Protein AF-A0A8S0H364-F1 (afdb_monomer_lite)

Foldseek 3Di:
DDFPDQPWDWADPAQWWIKIFRGKGFDDDPPPTDIWDRDMFIFTAHQQQQKTKGAQDHTPPGDTDGIDMDGDDNPDGGHD

Sequence (80 aa):
MEATHLPWKLIAKDETSGAMSGIQVTVHAPLVGGDCGPSTAEGSWNNSTGKLEAAQVSLDGGCTIKTVSIQMPPTFRVAP

pLDDT: mean 72.36, std 13.1, range [28.42, 89.25]

Radius of gyration: 13.74 Å; chains: 1; bounding box: 34×22×40 Å

Secondary structure (DSSP, 8-state):
--------EEEE-SSSEEEEEEEEEEE--TTT-EEEEEEEEEEEEETTTTEEEEEEEEETTTEEEEEEEEE--TT-----

Structure (mmCIF, N/CA/C/O backbone):
data_AF-A0A8S0H364-F1
#
_entry.id   AF-A0A8S0H364-F1
#
loop_
_atom_site.group_PDB
_atom_site.id
_atom_site.type_symbol
_atom_site.label_atom_id
_atom_site.label_alt_id
_atom_site.label_comp_id
_atom_site.label_asym_id
_atom_site.label_entity_id
_atom_site.label_seq_id
_atom_site.pdbx_PDB_ins_code
_atom_site.Cartn_x
_atom_site.Cartn_y
_atom_site.Cartn_z
_atom_site.occupancy
_atom_site.B_iso_or_equiv
_atom_site.auth_seq_id
_atom_site.auth_comp_id
_atom_site.auth_asym_id
_atom_site.auth_atom_id
_atom_site.pdbx_PDB_model_num
ATOM 1 N N . MET A 1 1 ? -2.514 -7.819 17.451 1.00 33.75 1 MET A N 1
ATOM 2 C CA . MET A 1 1 ? -3.530 -7.549 16.416 1.00 33.75 1 MET A CA 1
ATOM 3 C C . MET A 1 1 ? -2.909 -7.955 15.101 1.00 33.75 1 MET A C 1
ATOM 5 O O . MET A 1 1 ? -1.929 -7.344 14.703 1.00 33.75 1 MET A O 1
ATOM 9 N N . GLU A 1 2 ? -3.391 -9.044 14.518 1.00 28.42 2 GLU A N 1
ATOM 10 C CA . GLU A 1 2 ? -2.910 -9.574 13.243 1.00 28.42 2 GLU A CA 1
ATOM 11 C C . GLU A 1 2 ? -4.050 -9.434 12.234 1.00 28.42 2 GLU A C 1
ATOM 13 O O . GLU A 1 2 ? -5.194 -9.741 12.564 1.00 28.42 2 GLU A O 1
ATOM 18 N N . ALA A 1 3 ? -3.750 -8.911 11.047 1.00 35.06 3 ALA A N 1
ATOM 19 C CA . ALA A 1 3 ? -4.687 -8.839 9.935 1.00 35.06 3 ALA A CA 1
ATOM 20 C C . ALA A 1 3 ? -4.256 -9.879 8.895 1.00 35.06 3 ALA A C 1
ATOM 22 O O . ALA A 1 3 ? -3.181 -9.753 8.309 1.00 35.06 3 ALA A O 1
ATOM 23 N N . THR A 1 4 ? -5.068 -10.914 8.686 1.00 38.03 4 THR A N 1
ATOM 24 C CA . THR A 1 4 ? -4.858 -11.951 7.664 1.00 38.03 4 THR A CA 1
ATOM 25 C C . THR A 1 4 ? -5.904 -11.815 6.552 1.00 38.03 4 THR A C 1
ATOM 27 O O . THR A 1 4 ? -6.959 -11.224 6.759 1.00 38.03 4 THR A O 1
ATOM 30 N N . HIS A 1 5 ? -5.600 -12.336 5.355 1.00 41.34 5 HIS A N 1
ATOM 31 C CA . HIS A 1 5 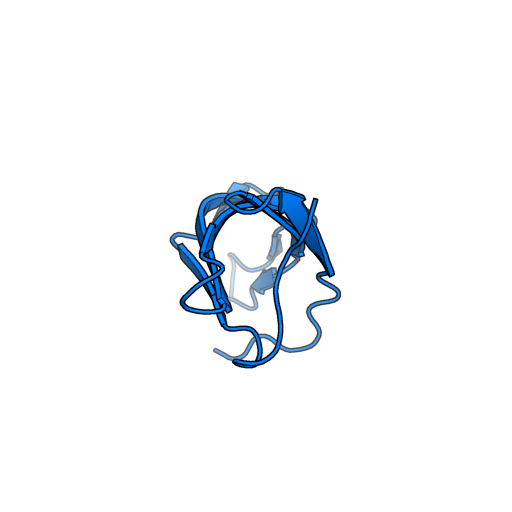? -6.460 -12.296 4.155 1.00 41.34 5 HIS A CA 1
ATOM 32 C C . HIS A 1 5 ? -6.765 -10.904 3.595 1.00 41.34 5 HIS A C 1
ATOM 34 O O . HIS A 1 5 ? -7.922 -10.538 3.419 1.00 41.34 5 HIS A O 1
ATOM 40 N N . LEU A 1 6 ? -5.735 -10.145 3.232 1.00 56.12 6 LEU A N 1
ATOM 41 C CA . LEU A 1 6 ? -5.949 -8.915 2.483 1.00 56.12 6 LEU A CA 1
ATOM 42 C C . LEU A 1 6 ? -5.912 -9.200 0.962 1.00 56.12 6 LEU A C 1
ATOM 44 O O . LEU A 1 6 ? -4.823 -9.412 0.428 1.00 56.12 6 LEU A O 1
ATOM 48 N N . PRO A 1 7 ? -7.043 -9.208 0.228 1.00 67.69 7 PRO A N 1
ATOM 49 C CA . PRO A 1 7 ? -7.080 -9.408 -1.226 1.00 67.69 7 PRO A CA 1
ATOM 50 C C . PRO A 1 7 ? -6.636 -8.148 -1.998 1.00 67.69 7 PRO A C 1
ATOM 52 O O . PRO A 1 7 ? -7.199 -7.831 -3.049 1.00 67.69 7 PRO A O 1
ATOM 55 N N . TRP A 1 8 ? -5.662 -7.393 -1.476 1.00 66.06 8 TRP A N 1
ATOM 56 C CA . TRP A 1 8 ? -5.230 -6.151 -2.106 1.00 66.06 8 TRP A CA 1
ATOM 57 C C . TRP A 1 8 ? -4.346 -6.413 -3.324 1.00 66.06 8 TRP A C 1
ATOM 59 O O . TRP A 1 8 ? -3.572 -7.368 -3.384 1.00 66.06 8 TRP A O 1
ATOM 69 N N . LYS A 1 9 ? -4.456 -5.528 -4.313 1.00 69.25 9 LYS A N 1
ATOM 70 C CA . LYS A 1 9 ? -3.631 -5.519 -5.522 1.00 69.25 9 LYS A CA 1
ATOM 71 C C . LYS A 1 9 ? -2.774 -4.268 -5.543 1.00 69.25 9 LYS A C 1
ATOM 73 O O . LYS A 1 9 ? -3.284 -3.170 -5.328 1.00 69.25 9 LYS A O 1
ATOM 78 N N . LEU A 1 10 ? -1.493 -4.443 -5.852 1.00 67.38 10 LEU A N 1
ATOM 79 C CA . LEU A 1 10 ? -0.607 -3.342 -6.203 1.00 67.38 10 LEU A CA 1
ATOM 80 C C . LEU A 1 10 ? -0.814 -3.004 -7.684 1.00 67.38 10 LEU A C 1
ATOM 82 O O . LEU A 1 10 ? -0.687 -3.877 -8.542 1.00 67.38 10 LEU A O 1
ATOM 86 N N . ILE A 1 11 ? -1.134 -1.752 -7.979 1.00 75.88 11 ILE A N 1
ATOM 87 C CA . ILE A 1 11 ? -1.289 -1.226 -9.333 1.00 75.88 11 ILE A CA 1
ATOM 88 C C . ILE A 1 11 ? -0.187 -0.193 -9.531 1.00 75.88 11 ILE A C 1
ATOM 90 O O . ILE A 1 11 ? -0.185 0.852 -8.885 1.00 75.88 11 ILE A O 1
ATOM 94 N N . ALA A 1 12 ? 0.758 -0.495 -10.410 1.00 70.38 12 ALA A N 1
ATOM 95 C CA . ALA A 1 12 ? 1.736 0.480 -10.860 1.00 70.38 12 ALA A CA 1
ATOM 96 C C . ALA A 1 12 ? 1.042 1.503 -11.771 1.00 70.38 12 ALA A C 1
ATOM 98 O O . ALA A 1 12 ? 0.360 1.100 -12.715 1.00 70.38 12 ALA A O 1
ATOM 99 N N . LYS A 1 13 ? 1.171 2.799 -11.470 1.00 73.94 13 LYS A N 1
ATOM 100 C CA . LYS A 1 13 ? 0.624 3.878 -12.309 1.00 73.94 13 LYS A CA 1
ATOM 101 C C . LYS A 1 13 ? 1.718 4.471 -13.196 1.00 73.94 13 LYS A C 1
ATOM 103 O O . LYS A 1 13 ? 1.505 4.617 -14.393 1.00 73.94 13 LYS A O 1
ATOM 108 N N . ASP A 1 14 ? 2.878 4.762 -12.611 1.00 78.81 14 ASP A N 1
ATOM 109 C CA . ASP A 1 14 ? 4.086 5.212 -13.307 1.00 78.81 14 ASP A CA 1
ATOM 110 C C . ASP A 1 14 ? 5.344 4.911 -12.464 1.00 78.81 14 ASP A C 1
ATOM 112 O O . ASP A 1 14 ? 5.271 4.302 -11.396 1.00 78.81 14 ASP A O 1
ATOM 116 N N . GLU A 1 15 ? 6.520 5.337 -12.932 1.00 78.06 15 GLU A N 1
ATOM 117 C CA . GLU A 1 15 ? 7.812 5.101 -12.264 1.00 78.06 15 GLU A CA 1
ATOM 118 C C . GLU A 1 15 ? 7.932 5.711 -10.852 1.00 78.06 15 GLU A C 1
ATOM 120 O O . GLU A 1 15 ? 8.865 5.378 -10.112 1.00 78.06 15 GLU A O 1
ATOM 125 N N . THR A 1 16 ? 7.004 6.590 -10.473 1.00 78.56 16 THR A N 1
ATOM 126 C CA . THR A 1 16 ? 6.972 7.345 -9.210 1.00 78.56 16 THR A CA 1
ATOM 127 C C . THR A 1 16 ? 5.649 7.235 -8.449 1.00 78.56 16 THR A C 1
ATOM 129 O O . THR A 1 16 ? 5.565 7.670 -7.298 1.00 78.56 16 THR A O 1
ATOM 132 N N . SER A 1 17 ? 4.615 6.627 -9.035 1.00 76.56 17 SER A N 1
ATOM 133 C CA . SER A 1 17 ? 3.295 6.506 -8.420 1.00 76.56 17 SER A CA 1
ATOM 134 C C . SER A 1 17 ? 2.676 5.116 -8.582 1.00 76.56 17 SER A C 1
ATOM 136 O O . SER A 1 17 ? 2.904 4.374 -9.542 1.00 76.56 17 SER A O 1
ATOM 138 N N . GLY A 1 18 ? 1.860 4.742 -7.601 1.00 74.38 18 GLY A N 1
ATOM 139 C CA . GLY A 1 18 ? 1.136 3.478 -7.597 1.00 74.38 18 GLY A CA 1
ATOM 140 C C . GLY A 1 18 ? -0.082 3.530 -6.684 1.00 74.38 18 GLY A C 1
ATOM 141 O O . GLY A 1 18 ? -0.305 4.495 -5.952 1.00 74.38 18 GLY A O 1
ATOM 142 N N . ALA A 1 19 ? -0.896 2.485 -6.729 1.00 73.50 19 ALA A N 1
ATOM 143 C CA . ALA A 1 19 ? -2.071 2.344 -5.885 1.00 73.50 19 ALA A CA 1
ATOM 144 C C . ALA A 1 19 ? -2.157 0.943 -5.279 1.00 73.50 19 ALA A C 1
ATOM 146 O O . ALA A 1 19 ? -1.735 -0.046 -5.876 1.00 73.50 19 ALA A O 1
ATOM 147 N N . MET A 1 20 ? -2.746 0.865 -4.092 1.00 75.62 20 MET A N 1
ATOM 148 C CA . MET A 1 20 ? -3.156 -0.380 -3.449 1.00 75.62 20 MET A CA 1
ATOM 149 C C . MET A 1 20 ? -4.675 -0.429 -3.470 1.00 75.62 20 MET A C 1
ATOM 151 O O . MET A 1 20 ? -5.327 0.371 -2.803 1.00 75.62 20 MET A O 1
ATOM 155 N N . SER A 1 21 ? -5.243 -1.343 -4.245 1.00 75.94 21 SER A N 1
ATOM 156 C CA . SER A 1 21 ? -6.694 -1.488 -4.380 1.00 75.94 21 SER A CA 1
ATOM 157 C C . SER A 1 21 ? -7.195 -2.705 -3.616 1.00 75.94 21 SER A C 1
ATOM 159 O O . SER A 1 21 ? -6.489 -3.707 -3.553 1.00 75.94 21 SER A O 1
ATOM 161 N N . GLY A 1 22 ? -8.406 -2.635 -3.061 1.00 69.12 22 GLY A N 1
ATOM 162 C CA . GLY A 1 22 ? -9.013 -3.743 -2.317 1.00 69.12 22 GLY A CA 1
ATOM 163 C C . GLY A 1 22 ? -8.523 -3.846 -0.874 1.00 69.12 22 GLY A C 1
ATOM 164 O O . GLY A 1 22 ? -8.488 -4.940 -0.312 1.00 69.12 22 GLY A O 1
ATOM 165 N N . ILE A 1 23 ? -8.116 -2.724 -0.271 1.00 72.62 23 ILE A N 1
ATOM 166 C CA . ILE A 1 23 ? -7.756 -2.701 1.148 1.00 72.62 23 ILE A CA 1
ATOM 167 C C . ILE A 1 23 ? -9.046 -2.787 1.960 1.00 72.62 23 ILE A C 1
ATOM 169 O O . ILE A 1 23 ? -9.854 -1.857 1.948 1.00 72.62 23 ILE A O 1
ATOM 173 N N . GLN A 1 24 ? -9.210 -3.896 2.673 1.00 68.12 24 GLN A N 1
ATOM 174 C CA . GLN A 1 24 ? -10.279 -4.116 3.636 1.00 68.12 24 GLN A CA 1
ATOM 175 C C . GLN A 1 24 ? -9.660 -4.574 4.952 1.00 68.12 24 GLN A C 1
ATOM 177 O O . GLN A 1 24 ? -8.774 -5.427 4.962 1.00 68.12 24 GLN A O 1
ATOM 182 N N . VAL A 1 25 ? -10.111 -3.995 6.059 1.00 67.38 25 VAL A N 1
ATOM 183 C CA . VAL A 1 25 ? -9.663 -4.361 7.402 1.00 67.38 25 VAL A CA 1
ATOM 184 C C . VAL A 1 25 ? -10.893 -4.608 8.257 1.00 67.38 25 VAL A C 1
ATOM 186 O O . VAL A 1 25 ? -11.699 -3.703 8.458 1.00 67.38 25 VAL A O 1
ATOM 189 N N . THR A 1 26 ? -11.015 -5.819 8.789 1.00 64.81 26 THR A N 1
ATOM 190 C CA . THR A 1 26 ? -12.021 -6.131 9.804 1.00 64.81 26 THR A CA 1
ATOM 191 C C . THR A 1 26 ? -11.423 -5.863 11.178 1.00 64.81 26 THR A C 1
ATOM 193 O O . THR A 1 26 ? -10.448 -6.501 11.589 1.00 64.81 26 THR A O 1
ATOM 196 N N . VAL A 1 27 ? -11.988 -4.896 11.899 1.00 62.91 27 VAL A N 1
ATOM 197 C CA . VAL A 1 27 ? -11.551 -4.565 13.257 1.00 62.91 27 VAL A CA 1
ATOM 198 C C . VAL A 1 27 ? -12.407 -5.342 14.248 1.00 62.91 27 VAL A C 1
ATOM 200 O O . VAL A 1 27 ? -13.566 -5.013 14.486 1.00 62.91 27 VAL A O 1
ATOM 203 N N . HIS A 1 28 ? -11.823 -6.360 14.877 1.00 58.97 28 HIS A N 1
ATOM 204 C CA . HIS A 1 28 ? -12.470 -7.075 15.974 1.00 58.97 28 HIS A CA 1
ATOM 205 C C . HIS A 1 28 ? -12.199 -6.361 17.305 1.00 58.97 28 HIS A C 1
ATOM 207 O O . HIS A 1 28 ? -11.181 -6.597 17.956 1.00 58.97 28 HIS A O 1
ATOM 213 N N . ALA A 1 29 ? -13.115 -5.477 17.707 1.00 50.38 29 ALA A N 1
ATOM 214 C CA . ALA A 1 29 ? -13.101 -4.797 19.002 1.00 50.38 29 ALA A CA 1
ATOM 215 C C . ALA A 1 29 ? -14.502 -4.830 19.651 1.00 50.38 29 ALA A C 1
ATOM 217 O O . ALA A 1 29 ? -15.498 -4.665 18.942 1.00 50.38 29 ALA A O 1
ATOM 218 N N . PRO A 1 30 ? -14.624 -5.019 20.980 1.00 44.25 30 PRO A N 1
ATOM 219 C CA . PRO A 1 30 ? -15.919 -4.961 21.656 1.00 44.25 30 PRO A CA 1
ATOM 220 C C . PRO A 1 30 ? -16.562 -3.576 21.481 1.00 44.25 30 PRO A C 1
ATOM 222 O O . PRO A 1 30 ? -15.908 -2.566 21.726 1.00 44.25 30 PRO A O 1
ATOM 225 N N . LEU A 1 31 ? -17.839 -3.533 21.081 1.00 54.03 31 LEU A N 1
ATOM 226 C CA . LEU A 1 31 ? -18.696 -2.335 20.945 1.00 54.03 31 LEU A CA 1
ATOM 227 C C . LEU A 1 31 ? -18.369 -1.344 19.808 1.00 54.03 31 LEU A C 1
ATOM 229 O O . LEU A 1 31 ? -19.234 -0.547 19.460 1.00 54.03 31 LEU A O 1
ATOM 233 N N . VAL A 1 32 ? -17.173 -1.393 19.220 1.00 61.34 32 VAL A N 1
ATOM 234 C CA . VAL A 1 32 ? -16.740 -0.492 18.124 1.00 61.34 32 VAL A CA 1
ATOM 235 C C . VAL A 1 32 ? -16.160 -1.238 16.917 1.00 61.34 32 VAL A C 1
ATOM 237 O O . VAL A 1 32 ? -15.630 -0.618 15.999 1.00 61.34 32 VAL A O 1
ATOM 240 N N . GLY A 1 33 ? -16.220 -2.572 16.929 1.00 59.56 33 GLY A N 1
ATOM 241 C CA . GLY A 1 33 ? -15.778 -3.399 15.813 1.00 59.56 33 GLY A CA 1
ATOM 242 C C . GLY A 1 33 ? -16.692 -3.274 14.594 1.00 59.56 33 GLY A C 1
ATOM 243 O O . GLY A 1 33 ? -17.906 -3.127 14.730 1.00 59.56 33 GLY A O 1
ATOM 244 N N . GLY A 1 34 ? -16.096 -3.351 13.408 1.00 67.56 34 GLY A N 1
ATOM 245 C CA . GLY A 1 34 ? -16.771 -3.224 12.120 1.00 67.56 34 GLY A CA 1
ATOM 246 C C . GLY A 1 34 ? -15.799 -3.435 10.960 1.00 67.56 34 GLY A C 1
ATOM 247 O O . GLY A 1 34 ? -14.581 -3.510 11.159 1.00 67.56 34 GLY A O 1
ATOM 248 N N . ASP A 1 35 ? -16.349 -3.548 9.755 1.00 71.69 35 ASP A N 1
ATOM 249 C CA . ASP A 1 35 ? -15.571 -3.645 8.524 1.00 71.69 35 ASP A CA 1
ATOM 250 C C . ASP A 1 35 ? -15.234 -2.246 7.997 1.00 71.69 35 ASP A C 1
ATOM 252 O O . ASP A 1 35 ? -16.120 -1.414 7.800 1.00 71.69 35 ASP A O 1
ATOM 256 N N . CYS A 1 36 ? -13.946 -1.994 7.766 1.00 73.94 36 CYS A N 1
ATOM 257 C CA . CYS A 1 36 ? -13.445 -0.791 7.111 1.00 73.94 36 CYS A CA 1
ATOM 258 C C . CYS A 1 36 ? -13.009 -1.140 5.678 1.00 73.94 36 CYS A C 1
ATOM 260 O O . CYS A 1 36 ? -12.138 -1.998 5.493 1.00 73.94 36 CYS A O 1
ATOM 262 N N . GLY A 1 37 ? -13.550 -0.452 4.670 1.00 73.19 37 GLY A N 1
ATOM 263 C CA . GLY A 1 37 ? -13.295 -0.717 3.245 1.00 73.19 37 GLY A CA 1
ATOM 264 C C . GLY A 1 37 ? -14.406 -1.521 2.539 1.00 73.19 37 GLY A C 1
ATOM 265 O O . GLY A 1 37 ? -15.468 -1.730 3.123 1.00 73.19 37 GLY A O 1
ATOM 266 N N . PRO A 1 38 ? -14.182 -1.981 1.289 1.00 69.25 38 PRO A N 1
ATOM 267 C CA . PRO A 1 38 ? -12.939 -1.880 0.519 1.00 69.25 38 PRO A CA 1
ATOM 268 C C . PRO A 1 38 ? -12.657 -0.453 0.028 1.00 69.25 38 PRO A C 1
ATOM 270 O O . PRO A 1 38 ? -13.557 0.242 -0.415 1.00 69.25 38 PRO A O 1
ATOM 273 N N . SER A 1 39 ? -11.393 -0.026 0.048 1.00 75.56 39 SER A N 1
ATOM 274 C CA . SER A 1 39 ? -10.969 1.256 -0.541 1.00 75.56 39 SER A CA 1
ATOM 275 C C . SER A 1 39 ? -9.694 1.100 -1.378 1.00 75.56 39 SER A C 1
ATOM 277 O O . SER A 1 39 ? -9.046 0.044 -1.374 1.00 75.56 39 SER A O 1
ATOM 279 N N . THR A 1 40 ? -9.345 2.151 -2.122 1.00 75.12 40 THR A N 1
ATOM 280 C CA . THR A 1 40 ? -8.083 2.258 -2.862 1.00 75.12 40 THR A CA 1
ATOM 281 C C . THR A 1 40 ? -7.213 3.339 -2.232 1.00 75.12 40 THR A C 1
ATOM 283 O O . THR A 1 40 ? -7.604 4.501 -2.166 1.00 75.12 40 THR A O 1
ATOM 286 N N . ALA A 1 41 ? -6.020 2.954 -1.783 1.00 79.94 41 ALA A N 1
ATOM 287 C CA . ALA A 1 41 ? -5.004 3.880 -1.305 1.00 79.94 41 ALA A CA 1
ATOM 288 C C . ALA A 1 41 ? -4.089 4.279 -2.460 1.00 79.94 41 ALA A C 1
ATOM 290 O O . ALA A 1 41 ? -3.356 3.440 -2.991 1.00 79.94 41 ALA A O 1
ATOM 291 N N . GLU A 1 42 ? -4.099 5.554 -2.824 1.00 82.44 42 GLU A N 1
ATOM 292 C CA . GLU A 1 42 ? -3.084 6.112 -3.714 1.00 82.44 42 GLU A CA 1
ATOM 293 C C . GLU A 1 42 ? -1.829 6.464 -2.917 1.00 82.44 42 GLU A C 1
ATOM 295 O O . GLU A 1 42 ? -1.927 6.968 -1.797 1.00 82.44 42 GLU A O 1
ATOM 300 N N . GLY A 1 43 ? -0.654 6.174 -3.475 1.00 84.69 43 GLY A N 1
ATOM 301 C CA . GLY A 1 43 ? 0.607 6.332 -2.764 1.00 84.69 43 GLY A CA 1
ATOM 302 C C . GLY A 1 43 ? 1.789 6.668 -3.664 1.00 84.69 43 GLY A C 1
ATOM 303 O O . GLY A 1 43 ? 1.741 6.537 -4.889 1.00 84.69 43 GLY A O 1
ATOM 304 N N . SER A 1 44 ? 2.872 7.080 -3.018 1.00 89.00 44 SER A N 1
ATOM 305 C CA . SER A 1 44 ? 4.150 7.377 -3.656 1.00 89.00 44 SER A CA 1
ATOM 306 C C . SER A 1 44 ? 4.948 6.095 -3.839 1.00 89.00 44 SER A C 1
ATOM 308 O O . SER A 1 44 ? 5.151 5.344 -2.878 1.00 89.00 44 SER A O 1
ATOM 310 N N . TRP A 1 45 ? 5.415 5.852 -5.061 1.00 85.44 45 TRP A N 1
ATOM 311 C CA . TRP A 1 45 ? 6.255 4.712 -5.406 1.00 85.44 45 TRP A CA 1
ATOM 312 C C . TRP A 1 45 ? 7.719 5.133 -5.536 1.00 85.44 45 TRP A C 1
ATOM 314 O O . TRP A 1 45 ? 8.042 6.188 -6.078 1.00 85.44 45 TRP A O 1
ATOM 324 N N . ASN A 1 46 ? 8.624 4.284 -5.054 1.00 85.75 46 ASN A N 1
ATOM 325 C CA . ASN A 1 46 ? 10.060 4.463 -5.208 1.00 85.75 46 ASN A CA 1
ATOM 326 C C . ASN A 1 46 ? 10.680 3.223 -5.857 1.00 85.75 46 ASN A C 1
ATOM 328 O O . ASN A 1 46 ? 10.862 2.192 -5.210 1.00 85.75 46 ASN A O 1
ATOM 332 N N . ASN A 1 47 ? 11.065 3.350 -7.128 1.00 81.75 47 ASN A N 1
ATOM 333 C CA . ASN A 1 47 ? 11.714 2.289 -7.899 1.00 81.75 47 ASN A CA 1
ATOM 334 C C . ASN A 1 47 ? 13.089 1.867 -7.345 1.00 81.75 47 ASN A C 1
ATOM 336 O O . ASN A 1 47 ? 13.481 0.715 -7.511 1.00 81.75 47 ASN A O 1
ATOM 340 N N . SER A 1 48 ? 13.829 2.766 -6.687 1.00 83.12 48 SER A N 1
ATOM 341 C CA . SER A 1 48 ? 15.151 2.454 -6.120 1.00 83.12 48 SER A CA 1
ATOM 342 C C . SER A 1 48 ? 15.034 1.527 -4.913 1.00 83.12 48 SER A C 1
ATOM 344 O O . SER A 1 48 ? 15.772 0.548 -4.792 1.00 83.12 48 SER A O 1
ATOM 346 N N . THR A 1 49 ? 14.063 1.803 -4.042 1.00 85.31 49 THR A N 1
ATOM 347 C CA . THR A 1 49 ? 13.824 1.004 -2.837 1.00 85.31 49 THR A CA 1
ATOM 348 C C . THR A 1 49 ? 12.796 -0.102 -3.048 1.00 85.31 49 THR A C 1
ATOM 350 O O . THR A 1 49 ? 12.716 -0.994 -2.214 1.00 85.31 49 THR A O 1
ATOM 353 N N . GLY A 1 50 ? 12.021 -0.084 -4.137 1.00 82.50 50 GLY A N 1
ATOM 354 C CA . GLY A 1 50 ? 10.916 -1.016 -4.378 1.00 82.50 50 GLY A CA 1
ATOM 355 C C . GLY A 1 50 ? 9.762 -0.832 -3.390 1.00 82.50 50 GLY A C 1
ATOM 356 O O . GLY A 1 50 ? 9.144 -1.815 -2.984 1.00 82.50 50 GLY A O 1
ATOM 357 N N . LYS A 1 51 ? 9.508 0.400 -2.940 1.00 87.19 51 LYS A N 1
ATOM 358 C CA . LYS A 1 51 ? 8.575 0.690 -1.843 1.00 87.19 51 LYS A CA 1
ATOM 359 C C . LYS A 1 51 ? 7.400 1.545 -2.315 1.00 87.19 51 LYS A C 1
ATOM 361 O O . LYS A 1 51 ? 7.614 2.553 -2.986 1.00 87.19 51 LYS A O 1
ATOM 366 N N . LEU A 1 52 ? 6.180 1.159 -1.931 1.00 83.75 52 LEU A N 1
ATOM 367 C CA . LEU A 1 52 ? 4.962 1.963 -2.083 1.00 83.75 52 LEU A CA 1
ATOM 368 C C . LEU A 1 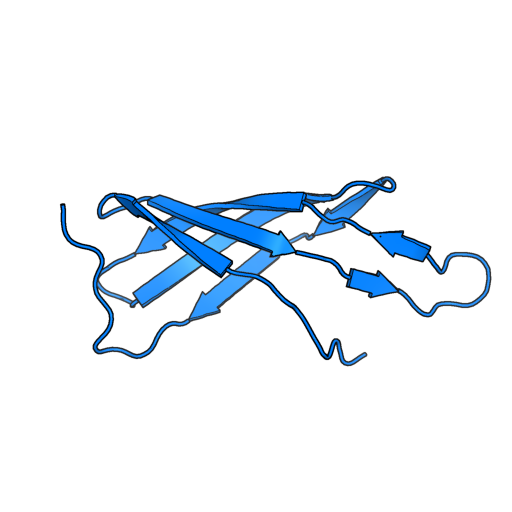52 ? 4.489 2.441 -0.710 1.00 83.75 52 LEU A C 1
ATOM 370 O O . LEU A 1 52 ? 4.329 1.622 0.196 1.00 83.75 52 LEU A O 1
ATOM 374 N N . GLU A 1 53 ? 4.214 3.735 -0.564 1.00 89.25 53 GLU A N 1
ATOM 375 C CA . GLU A 1 53 ? 3.751 4.314 0.702 1.00 89.25 53 GLU A CA 1
ATOM 376 C C . GLU A 1 53 ? 2.556 5.242 0.510 1.00 89.25 53 GLU A C 1
ATOM 378 O O . GLU A 1 53 ? 2.534 6.061 -0.405 1.00 89.25 53 GLU A O 1
ATOM 383 N N . ALA A 1 54 ? 1.587 5.155 1.418 1.00 85.56 54 ALA A N 1
ATOM 384 C CA . ALA A 1 54 ? 0.497 6.116 1.527 1.00 85.56 54 ALA A CA 1
ATOM 385 C C . ALA A 1 54 ? 0.211 6.433 3.000 1.00 85.56 54 ALA A C 1
ATOM 387 O O . ALA A 1 54 ? 0.416 5.601 3.888 1.00 85.56 54 ALA A O 1
ATOM 388 N N . ALA A 1 55 ? -0.274 7.641 3.269 1.00 87.38 55 ALA A N 1
ATOM 389 C CA . ALA A 1 55 ? -0.615 8.104 4.608 1.00 87.38 55 ALA A CA 1
ATOM 390 C C . ALA A 1 55 ? -2.000 8.746 4.616 1.00 87.38 55 ALA A C 1
ATOM 392 O O . ALA A 1 55 ? -2.436 9.285 3.604 1.00 87.38 55 ALA A O 1
ATOM 393 N N . GLN A 1 56 ? -2.665 8.701 5.773 1.00 87.31 56 GLN A N 1
ATOM 394 C CA . GLN A 1 56 ? -4.006 9.268 5.970 1.00 87.31 56 GLN A CA 1
ATOM 395 C C . GLN A 1 56 ? -5.020 8.766 4.931 1.00 87.31 56 GLN A C 1
ATOM 397 O O . GLN A 1 56 ? -5.778 9.537 4.347 1.00 87.31 56 GLN A O 1
ATOM 402 N N . VAL A 1 57 ? -5.025 7.455 4.688 1.00 82.12 57 VAL A N 1
ATOM 403 C CA . VAL A 1 57 ? -5.943 6.843 3.728 1.00 82.12 57 VAL A CA 1
ATOM 404 C C . VAL A 1 57 ? -7.294 6.659 4.402 1.00 82.12 57 VAL A C 1
ATOM 406 O O . VAL A 1 57 ? -7.435 5.845 5.319 1.00 82.12 57 VAL A O 1
ATOM 409 N N . SER A 1 58 ? -8.290 7.396 3.928 1.00 82.00 58 SER A N 1
ATOM 410 C CA . SER A 1 58 ? -9.681 7.182 4.311 1.00 82.00 58 SER A CA 1
ATOM 411 C C . SER A 1 58 ? -10.205 5.884 3.700 1.00 82.00 58 SER A C 1
ATOM 413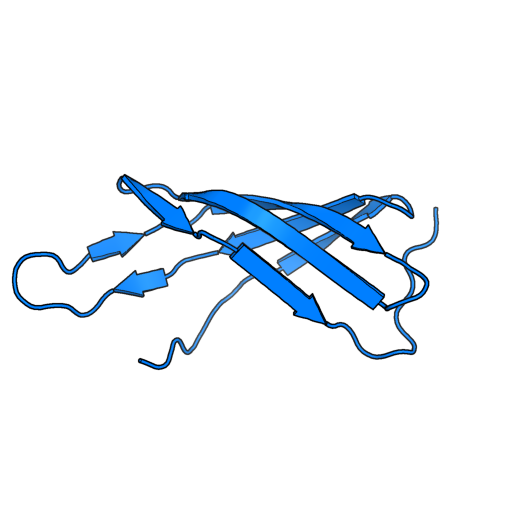 O O . SER A 1 58 ? -10.100 5.650 2.494 1.00 82.00 58 SER A O 1
ATOM 415 N N . LEU A 1 59 ? -10.773 5.038 4.549 1.00 77.94 59 LEU A N 1
ATOM 416 C CA . LEU A 1 59 ? -11.520 3.858 4.148 1.00 77.94 59 LEU A CA 1
ATOM 417 C C . LEU A 1 59 ? -13.016 4.125 4.301 1.00 77.94 59 LEU A C 1
ATOM 419 O O . LEU A 1 59 ? -13.442 4.903 5.163 1.00 77.94 59 LEU A O 1
ATOM 423 N N . ASP A 1 60 ? -13.809 3.404 3.518 1.00 74.94 60 ASP A N 1
ATOM 424 C CA . ASP A 1 60 ? -15.248 3.308 3.741 1.00 74.94 60 ASP A CA 1
ATOM 425 C C . ASP A 1 60 ? -15.532 2.797 5.163 1.00 74.94 60 ASP A C 1
ATOM 427 O O . ASP A 1 60 ? -14.733 2.061 5.749 1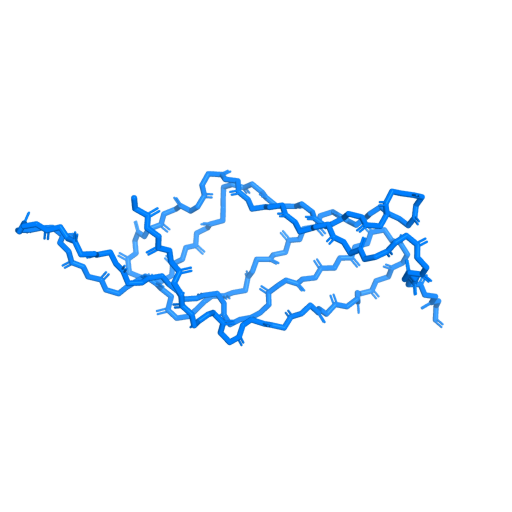.00 74.94 60 ASP A O 1
ATOM 431 N N . GLY A 1 61 ? -16.653 3.227 5.747 1.00 72.62 61 GLY A N 1
ATOM 432 C CA . GLY A 1 61 ? -16.988 2.932 7.147 1.00 72.62 61 GLY A CA 1
ATOM 433 C C . GLY A 1 61 ? -16.383 3.905 8.170 1.00 72.62 61 GLY A C 1
ATOM 434 O O . GLY A 1 61 ? -16.517 3.686 9.369 1.00 72.62 61 GLY A O 1
ATOM 435 N N . GLY A 1 62 ? -15.754 5.001 7.721 1.00 75.81 62 GLY A N 1
ATOM 436 C CA . GLY A 1 62 ? -15.276 6.082 8.597 1.00 75.81 62 GLY A CA 1
ATOM 437 C C . GLY A 1 62 ? -13.928 5.809 9.268 1.00 75.81 62 GLY A C 1
ATOM 438 O O . GLY A 1 62 ? -13.558 6.494 10.221 1.00 75.81 62 GLY A O 1
ATOM 439 N N . CYS A 1 63 ? -13.185 4.818 8.780 1.00 77.06 63 CYS A N 1
ATOM 440 C CA . CYS A 1 63 ? -11.871 4.470 9.301 1.00 77.06 63 CYS A CA 1
ATOM 441 C C . CYS A 1 63 ? -10.770 5.217 8.542 1.00 77.06 63 CYS A C 1
ATOM 443 O O . CYS A 1 63 ? -10.874 5.457 7.341 1.00 77.06 63 CYS A O 1
ATOM 445 N N . THR A 1 64 ? -9.666 5.526 9.218 1.00 82.56 64 THR A N 1
ATOM 446 C CA . THR A 1 64 ? -8.486 6.121 8.577 1.00 82.56 64 THR A CA 1
ATOM 447 C C . THR A 1 64 ? -7.259 5.274 8.869 1.00 82.56 64 THR A C 1
ATOM 449 O O . THR A 1 64 ? -6.867 5.101 10.027 1.00 82.56 64 THR A O 1
ATOM 452 N N . ILE A 1 65 ? -6.608 4.776 7.819 1.00 77.88 65 ILE A N 1
ATOM 453 C CA . ILE A 1 65 ? -5.272 4.196 7.938 1.00 77.88 65 ILE A CA 1
ATOM 454 C C . ILE A 1 65 ? -4.279 5.349 8.068 1.00 77.88 65 ILE A C 1
ATOM 456 O O . ILE A 1 65 ? -4.142 6.178 7.169 1.00 77.88 65 ILE A O 1
ATOM 460 N N . LYS A 1 66 ? -3.540 5.389 9.181 1.00 83.44 66 LYS A N 1
ATOM 461 C CA . LYS A 1 66 ? -2.514 6.421 9.399 1.00 83.44 66 LYS A CA 1
ATOM 462 C C . LYS A 1 66 ? -1.378 6.325 8.386 1.00 83.44 66 LYS A C 1
ATOM 464 O O . LYS A 1 66 ? -0.999 7.342 7.809 1.00 83.44 66 LYS A O 1
ATOM 469 N N . THR A 1 67 ? -0.879 5.112 8.165 1.00 79.81 67 THR A N 1
ATOM 470 C CA .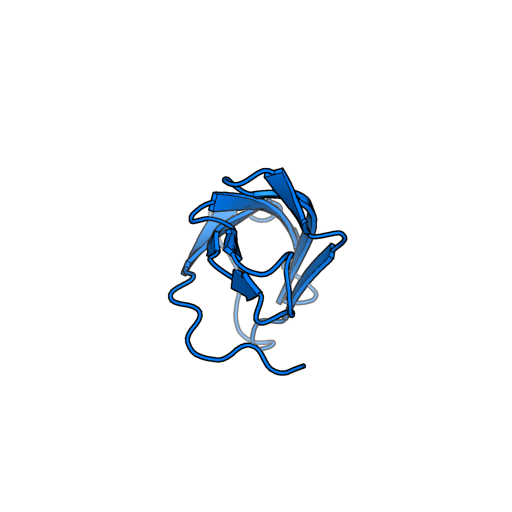 THR A 1 67 ? 0.198 4.818 7.220 1.00 79.81 67 THR A CA 1
ATOM 471 C C . THR A 1 67 ? 0.031 3.399 6.695 1.00 79.81 67 THR A C 1
ATOM 473 O O . THR A 1 67 ? -0.238 2.484 7.473 1.00 79.81 67 THR A O 1
ATOM 476 N N . VAL A 1 68 ? 0.228 3.208 5.396 1.00 80.88 68 VAL A N 1
ATOM 477 C CA . VAL A 1 68 ? 0.427 1.898 4.780 1.00 80.88 68 VAL A CA 1
ATOM 478 C C . VAL A 1 68 ? 1.731 1.948 3.989 1.00 80.88 68 VAL A C 1
ATOM 480 O O . VAL A 1 68 ? 2.021 2.929 3.305 1.00 80.88 68 VAL A O 1
ATOM 483 N N . SER A 1 69 ? 2.546 0.910 4.127 1.00 84.00 69 SER A N 1
ATOM 484 C CA . SER A 1 69 ? 3.842 0.801 3.465 1.00 84.00 69 SER A CA 1
ATOM 485 C C . SER A 1 69 ? 4.011 -0.630 2.990 1.00 84.00 69 SER A C 1
ATOM 487 O O . SER A 1 69 ? 3.975 -1.556 3.800 1.00 84.00 69 SER A O 1
ATOM 489 N N . ILE A 1 70 ? 4.234 -0.802 1.693 1.00 81.81 70 ILE A N 1
ATOM 490 C CA . ILE A 1 70 ? 4.491 -2.097 1.072 1.00 81.81 70 ILE A CA 1
ATOM 491 C C . ILE A 1 70 ? 5.902 -2.090 0.513 1.00 81.81 70 ILE A C 1
ATOM 493 O O . ILE A 1 70 ? 6.277 -1.214 -0.263 1.00 81.81 70 ILE A O 1
ATOM 497 N N . GLN A 1 71 ? 6.670 -3.098 0.907 1.00 84.75 71 GLN A N 1
ATOM 498 C CA . GLN A 1 71 ? 8.013 -3.340 0.415 1.00 84.75 71 GLN A CA 1
ATOM 499 C C . GLN A 1 71 ? 7.967 -4.501 -0.577 1.00 84.75 71 GLN A C 1
ATOM 501 O O . GLN A 1 71 ? 7.706 -5.641 -0.193 1.00 84.75 71 GLN A O 1
ATOM 506 N N . MET A 1 72 ? 8.219 -4.215 -1.850 1.00 77.88 72 MET A N 1
ATOM 507 C CA . MET A 1 72 ? 8.334 -5.237 -2.884 1.00 77.88 72 MET A CA 1
ATOM 508 C C . MET A 1 72 ? 9.734 -5.860 -2.868 1.00 77.88 72 MET A C 1
ATOM 510 O O . MET A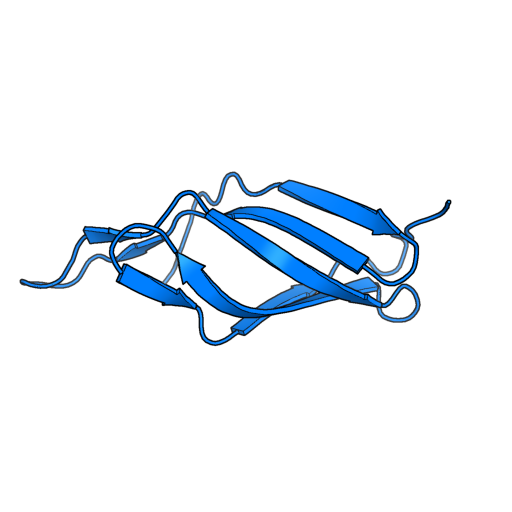 1 72 ? 10.683 -5.251 -2.352 1.00 77.88 72 MET A O 1
ATOM 514 N N . PRO A 1 73 ? 9.894 -7.067 -3.441 1.00 77.75 73 PRO A N 1
ATOM 515 C CA . PRO A 1 73 ? 11.205 -7.665 -3.629 1.00 77.75 73 PRO A CA 1
ATOM 516 C C . PRO A 1 73 ? 12.153 -6.713 -4.373 1.00 77.75 73 PRO A C 1
ATOM 518 O O . PRO A 1 73 ? 11.721 -6.009 -5.289 1.00 77.75 73 PRO A O 1
ATOM 521 N N . PRO A 1 74 ? 13.458 -6.726 -4.055 1.00 68.69 74 PRO A N 1
ATOM 522 C CA . PRO A 1 74 ? 14.431 -5.783 -4.608 1.00 68.69 74 PRO A CA 1
ATOM 523 C C . PRO A 1 74 ? 14.628 -5.906 -6.125 1.00 68.69 74 PRO A C 1
ATOM 525 O O . PRO A 1 74 ? 15.279 -5.047 -6.713 1.00 68.69 74 PRO A O 1
ATOM 528 N N . THR A 1 75 ? 14.064 -6.929 -6.768 1.00 76.62 75 THR A N 1
ATOM 529 C CA . THR A 1 75 ? 14.064 -7.147 -8.222 1.00 76.62 75 THR A CA 1
ATOM 530 C C . THR A 1 75 ? 12.859 -6.536 -8.941 1.00 76.62 75 THR A C 1
ATOM 532 O O . THR A 1 75 ? 12.874 -6.442 -10.165 1.00 76.62 75 THR A O 1
ATOM 535 N N . PHE A 1 76 ? 11.816 -6.115 -8.220 1.00 74.69 76 PHE A N 1
ATOM 536 C CA . PHE A 1 76 ? 10.607 -5.553 -8.819 1.00 74.69 76 PHE A CA 1
ATOM 537 C C . PHE A 1 76 ? 10.817 -4.082 -9.194 1.00 74.69 76 PHE A C 1
ATOM 539 O O . PHE A 1 76 ? 11.239 -3.278 -8.360 1.00 74.69 76 PHE A O 1
ATOM 546 N N . ARG A 1 77 ? 10.516 -3.718 -10.441 1.00 73.19 77 ARG A N 1
ATOM 547 C CA . ARG A 1 77 ? 10.589 -2.343 -10.951 1.00 73.19 77 ARG A CA 1
ATOM 548 C C . ARG A 1 77 ? 9.348 -2.041 -11.776 1.00 73.19 77 ARG A C 1
ATOM 550 O O . ARG A 1 77 ? 8.879 -2.902 -12.516 1.00 73.19 77 ARG A O 1
ATOM 557 N N . VAL A 1 78 ? 8.853 -0.816 -11.650 1.00 73.81 78 VAL A N 1
ATOM 558 C CA . VAL A 1 78 ? 7.826 -0.262 -12.531 1.00 73.81 78 VAL A CA 1
ATOM 559 C C . VAL A 1 78 ? 8.531 0.395 -13.711 1.00 73.81 78 VAL A C 1
ATOM 561 O O . VAL A 1 78 ? 9.432 1.204 -13.499 1.00 73.81 78 VAL A O 1
ATOM 564 N N . ALA A 1 79 ? 8.139 0.026 -14.926 1.00 71.62 79 ALA A N 1
ATOM 565 C CA . ALA A 1 79 ? 8.614 0.622 -16.170 1.00 71.62 79 ALA A CA 1
ATOM 566 C C . ALA A 1 79 ? 7.429 1.274 -16.915 1.00 71.62 79 ALA A C 1
ATOM 568 O O . ALA A 1 79 ? 6.290 0.891 -16.625 1.00 71.62 79 ALA A O 1
ATOM 569 N N . PRO A 1 80 ? 7.682 2.238 -17.820 1.00 61.72 80 PRO A N 1
ATOM 570 C CA . PRO A 1 80 ? 6.652 2.905 -18.618 1.00 61.72 80 PRO A CA 1
ATOM 571 C C . PRO A 1 80 ? 5.830 1.956 -19.496 1.00 61.72 80 PRO A C 1
ATOM 573 O O . PRO A 1 80 ? 6.394 0.938 -19.965 1.00 61.72 80 PRO A O 1
#